Protein AF-A0A7C1SCT4-F1 (afdb_monomer_lite)

Radius of gyration: 17.45 Å; chains: 1; bounding box: 37×28×48 Å

Secondary structure (DSSP, 8-state):
----------S-HHHHHHHHHHTT-----EEEEEEEEE-PPTTS--GGGTT-EEEEEEEEEE-TT-TT---EEEEEEEEE-

pLDDT: mean 89.51, std 10.66, range [54.78, 97.69]

Foldseek 3Di:
DDDDDDDDDDPDPVVVVVVCVVVVHDDDWDKDKDKDWDADPPPDDGQVVVVKTWIKIWIWTGDPVDPDDDTDIDIDTDIDD

Structure (mmCIF, N/CA/C/O backbone):
data_AF-A0A7C1SCT4-F1
#
_entry.id   AF-A0A7C1SCT4-F1
#
loop_
_atom_site.group_PDB
_atom_site.id
_atom_site.type_symbol
_atom_site.label_atom_id
_atom_site.label_alt_id
_atom_site.label_comp_id
_atom_site.label_asym_id
_atom_site.label_entity_id
_atom_site.label_seq_id
_atom_site.pdbx_PDB_ins_code
_atom_site.Cartn_x
_atom_site.Cartn_y
_atom_site.Cartn_z
_atom_site.occupancy
_atom_site.B_iso_or_equiv
_atom_site.auth_seq_id
_atom_site.auth_comp_id
_atom_site.auth_asym_id
_atom_site.auth_atom_id
_atom_site.pdbx_PDB_model_num
ATOM 1 N N . MET A 1 1 ? -0.460 -18.486 -7.974 1.00 68.62 1 MET A N 1
ATOM 2 C CA . MET A 1 1 ? -1.195 -17.925 -6.819 1.00 68.62 1 MET A CA 1
ATOM 3 C C . MET A 1 1 ? -1.943 -16.710 -7.330 1.00 68.62 1 MET A C 1
ATOM 5 O O . MET A 1 1 ? -1.309 -15.889 -7.974 1.00 68.62 1 MET A O 1
ATOM 9 N N . ILE A 1 2 ? -3.261 -16.650 -7.145 1.00 79.31 2 ILE A N 1
ATOM 10 C CA . ILE A 1 2 ? -4.096 -15.530 -7.604 1.00 79.31 2 ILE A CA 1
ATOM 11 C C 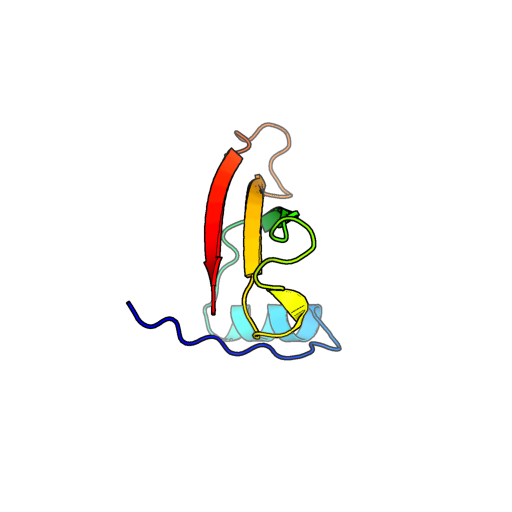. ILE A 1 2 ? -4.356 -14.635 -6.390 1.00 79.31 2 ILE A C 1
ATOM 13 O O . ILE A 1 2 ? -4.779 -15.131 -5.348 1.00 79.31 2 ILE A O 1
ATOM 17 N N . GLU A 1 3 ? -4.071 -13.344 -6.514 1.00 80.88 3 GLU A N 1
ATOM 18 C CA . GLU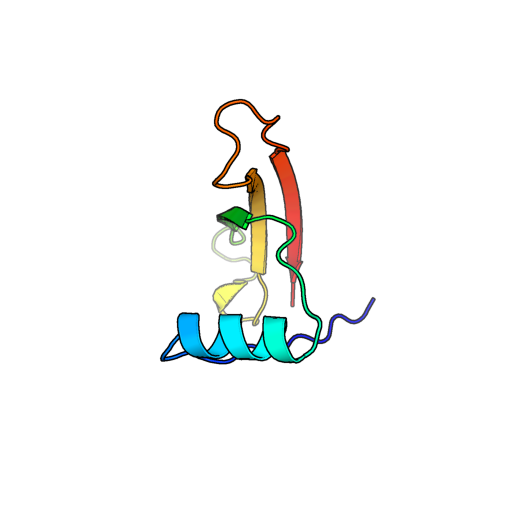 A 1 3 ? -4.399 -12.314 -5.525 1.00 80.88 3 GLU A CA 1
ATOM 19 C C . GLU A 1 3 ? -5.567 -11.496 -6.087 1.00 80.88 3 GLU A C 1
ATOM 21 O O . GLU A 1 3 ? -5.491 -11.020 -7.218 1.00 80.88 3 GLU A O 1
ATOM 26 N N . VAL A 1 4 ? -6.655 -11.360 -5.326 1.00 88.88 4 VAL A N 1
ATOM 27 C CA . VAL A 1 4 ? -7.803 -10.521 -5.698 1.00 88.88 4 VAL A CA 1
ATOM 28 C C . VAL A 1 4 ? -7.887 -9.381 -4.689 1.00 88.88 4 VAL A C 1
ATOM 30 O O . VAL A 1 4 ? -8.109 -9.620 -3.505 1.00 88.88 4 VAL A O 1
ATOM 33 N N . GLU A 1 5 ? -7.689 -8.149 -5.155 1.00 90.88 5 GLU A N 1
ATOM 34 C CA . GLU A 1 5 ? -7.665 -6.938 -4.328 1.00 90.88 5 GLU A CA 1
ATOM 35 C C . GLU A 1 5 ? -8.650 -5.897 -4.879 1.00 90.88 5 GLU A C 1
ATOM 37 O O . GLU A 1 5 ? -8.757 -5.712 -6.091 1.00 90.88 5 GLU A O 1
ATOM 42 N N . ILE A 1 6 ? -9.350 -5.189 -3.986 1.00 93.75 6 ILE A N 1
ATOM 43 C CA . ILE A 1 6 ? -10.240 -4.074 -4.335 1.00 93.75 6 ILE A CA 1
ATOM 44 C C . ILE A 1 6 ? -9.707 -2.805 -3.674 1.00 93.75 6 ILE A C 1
ATOM 46 O O . ILE A 1 6 ? -9.562 -2.743 -2.453 1.00 93.75 6 ILE A O 1
ATOM 50 N N . LYS A 1 7 ? -9.457 -1.768 -4.479 1.00 93.31 7 LYS A N 1
ATOM 51 C CA . LYS A 1 7 ? -9.071 -0.438 -3.994 1.00 93.31 7 LYS A CA 1
ATOM 52 C C . LYS A 1 7 ? -10.241 0.518 -4.132 1.00 93.31 7 LYS A C 1
ATOM 54 O O . LYS A 1 7 ? -10.784 0.689 -5.219 1.00 93.31 7 LYS A O 1
ATOM 59 N N . VAL A 1 8 ? -10.591 1.174 -3.032 1.00 95.69 8 VAL A N 1
ATOM 60 C CA . VAL A 1 8 ? -11.641 2.194 -2.991 1.00 95.69 8 VAL A CA 1
ATOM 61 C C . VAL A 1 8 ? -11.086 3.491 -2.422 1.00 95.69 8 VAL A C 1
ATOM 63 O O . VAL A 1 8 ? -10.278 3.487 -1.494 1.00 95.69 8 VAL A O 1
ATOM 66 N N . ARG A 1 9 ? -11.522 4.620 -2.982 1.00 96.06 9 ARG A N 1
ATOM 67 C CA . ARG A 1 9 ? -11.215 5.937 -2.423 1.00 96.06 9 ARG A CA 1
ATOM 68 C C . ARG A 1 9 ? -12.089 6.166 -1.193 1.00 96.06 9 ARG A C 1
ATOM 70 O O . ARG A 1 9 ? -13.310 6.099 -1.291 1.00 96.06 9 ARG A O 1
ATOM 77 N N . ILE A 1 10 ? -11.465 6.490 -0.065 1.00 96.44 10 ILE A N 1
ATOM 78 C CA . ILE A 1 10 ? -12.160 6.840 1.176 1.00 96.44 10 ILE A CA 1
ATOM 79 C C . ILE A 1 10 ? -12.109 8.358 1.350 1.00 96.44 10 ILE A C 1
ATOM 81 O O . ILE A 1 10 ? -11.028 8.943 1.370 1.00 96.44 10 ILE A O 1
ATOM 85 N N . SER A 1 11 ? -13.277 8.995 1.440 1.00 96.31 11 SER A N 1
ATOM 86 C CA . SER A 1 11 ? -13.401 10.437 1.689 1.00 96.31 11 SER A CA 1
ATOM 87 C C . SER A 1 11 ? -13.334 10.791 3.174 1.00 96.31 11 SER A C 1
ATOM 89 O O . SER A 1 11 ? -12.800 11.838 3.515 1.00 96.31 11 SER A O 1
ATOM 91 N N . ASP A 1 12 ? -13.855 9.916 4.040 1.00 97.12 12 ASP A N 1
ATOM 92 C CA . ASP A 1 12 ? -13.866 10.077 5.496 1.00 97.12 12 ASP A CA 1
ATOM 93 C C . ASP A 1 12 ? -13.296 8.812 6.167 1.00 97.12 12 ASP A C 1
ATOM 95 O O . ASP A 1 12 ? -14.008 7.813 6.329 1.00 97.12 12 ASP A O 1
ATOM 99 N N . PRO A 1 13 ? -11.996 8.812 6.509 1.00 94.62 13 PRO A N 1
ATOM 100 C CA . PRO A 1 13 ? -11.346 7.676 7.155 1.00 94.62 13 PRO A CA 1
ATOM 101 C C . PRO A 1 13 ? -11.919 7.329 8.533 1.00 94.62 13 PRO A C 1
ATOM 103 O O . PRO A 1 13 ? -11.945 6.151 8.891 1.00 94.62 13 PRO A O 1
ATOM 106 N N . GLU A 1 14 ? -12.400 8.316 9.289 1.00 95.06 14 GLU A N 1
ATOM 107 C CA . GLU A 1 14 ? -12.887 8.106 10.656 1.00 95.06 14 GLU A CA 1
ATOM 108 C C . GLU A 1 14 ? -14.267 7.452 10.655 1.00 95.06 14 GLU A C 1
ATOM 110 O O . GLU A 1 14 ? -14.503 6.501 11.405 1.00 95.06 14 GLU A O 1
ATOM 115 N N . LEU A 1 15 ? -15.148 7.854 9.734 1.00 96.69 15 LEU A N 1
ATOM 116 C CA . LEU A 1 15 ? -16.418 7.157 9.518 1.00 96.69 15 LEU A CA 1
ATOM 117 C C . LEU A 1 15 ? -16.199 5.678 9.169 1.00 96.69 15 LEU A C 1
ATOM 119 O O . LEU A 1 15 ? -16.907 4.804 9.671 1.00 96.69 15 LEU A O 1
ATOM 123 N N . ILE A 1 16 ? -15.226 5.385 8.302 1.00 95.88 16 ILE A N 1
ATOM 124 C CA . ILE A 1 16 ? -14.906 4.007 7.913 1.00 95.88 16 ILE A CA 1
ATOM 125 C C . ILE A 1 16 ? -14.319 3.221 9.088 1.00 95.88 16 ILE A C 1
ATOM 127 O O . ILE A 1 16 ? -14.731 2.082 9.313 1.00 95.88 16 ILE A O 1
ATOM 131 N N . ARG A 1 17 ? -13.419 3.824 9.873 1.00 93.81 17 ARG A N 1
ATOM 132 C CA . ARG A 1 17 ? -12.879 3.217 11.098 1.00 93.81 17 ARG A CA 1
ATOM 133 C C . ARG A 1 17 ? -14.002 2.819 12.058 1.00 93.81 17 ARG A C 1
ATOM 135 O O . ARG A 1 17 ? -14.046 1.667 12.482 1.00 93.81 17 ARG A O 1
ATOM 142 N N . LYS A 1 18 ? -14.954 3.722 12.308 1.00 96.00 18 LYS A N 1
ATOM 143 C CA . LYS A 1 18 ? -16.106 3.455 13.179 1.00 96.00 18 LYS A CA 1
ATOM 144 C C . LYS A 1 18 ? -16.962 2.292 12.673 1.00 96.00 18 LYS A C 1
ATOM 146 O O . LYS A 1 18 ? -17.320 1.416 13.449 1.00 96.00 18 LYS A O 1
ATOM 151 N N . LYS A 1 19 ? -17.240 2.234 11.365 1.00 96.31 19 LYS A N 1
ATOM 152 C CA . LYS A 1 19 ? -17.993 1.118 10.761 1.00 96.31 19 LYS A CA 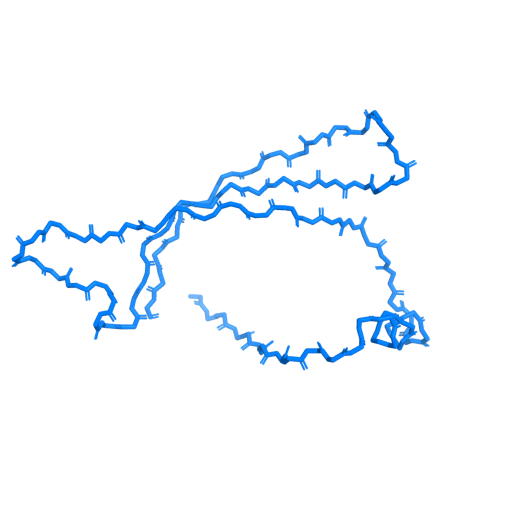1
ATOM 153 C C . LYS A 1 19 ? -17.290 -0.229 10.934 1.00 96.31 19 LYS A C 1
ATOM 155 O O . LYS A 1 19 ? -17.963 -1.238 11.141 1.00 96.31 19 LYS A O 1
ATOM 160 N N . PHE A 1 20 ? -15.957 -0.260 10.846 1.00 95.38 20 PHE A N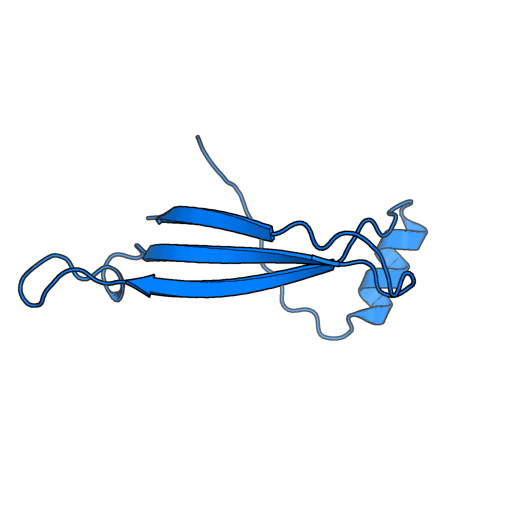 1
ATOM 161 C CA . PHE A 1 20 ? -15.196 -1.478 11.125 1.00 95.38 20 PHE A CA 1
ATOM 162 C C . PHE A 1 20 ? -15.359 -1.912 12.581 1.00 95.38 20 PHE A C 1
ATOM 164 O O . PHE A 1 20 ? -15.649 -3.080 12.816 1.00 95.38 20 PHE A O 1
ATOM 171 N N . GLU A 1 21 ? -15.233 -0.990 13.535 1.00 95.75 21 GLU A N 1
ATOM 172 C CA . GLU A 1 21 ? -15.413 -1.271 14.967 1.00 95.75 21 GLU A CA 1
ATOM 173 C C . GLU A 1 21 ? -16.838 -1.751 15.288 1.00 95.75 21 GLU A C 1
ATOM 175 O O . GLU A 1 21 ? -17.009 -2.772 15.952 1.00 95.75 21 GLU A O 1
ATOM 180 N N . GLU A 1 22 ? -17.863 -1.087 14.743 1.00 97.44 22 GLU A N 1
ATOM 181 C CA . GLU A 1 22 ? -19.278 -1.478 14.880 1.00 97.44 22 GLU A CA 1
ATOM 182 C C . GLU A 1 22 ? -19.562 -2.877 14.306 1.00 97.44 22 GLU A C 1
ATOM 184 O O . GLU A 1 22 ? -20.457 -3.575 14.779 1.00 97.44 22 GLU A O 1
ATOM 189 N N . SER A 1 23 ? -18.772 -3.314 13.322 1.00 97.31 23 SER A N 1
ATOM 190 C CA . SER A 1 23 ? -18.860 -4.652 12.720 1.00 97.31 23 SER A CA 1
ATOM 191 C C . SER A 1 23 ? -17.997 -5.705 13.437 1.00 97.31 23 SER A C 1
ATOM 193 O O . SER A 1 23 ? -17.848 -6.817 12.932 1.00 97.31 23 SER A O 1
ATOM 195 N N . GLY A 1 24 ? -17.397 -5.375 14.588 1.00 96.75 24 GLY A N 1
ATOM 196 C CA . GLY A 1 24 ? -16.523 -6.273 15.357 1.00 96.75 24 GLY A CA 1
ATOM 197 C C . GLY A 1 24 ? -15.060 -6.305 14.894 1.00 96.75 24 GLY A C 1
ATOM 198 O O . GLY A 1 24 ? -14.281 -7.144 15.349 1.00 96.75 24 GLY A O 1
ATOM 199 N N . GLY A 1 25 ? -14.664 -5.407 13.991 1.00 94.56 25 GLY A N 1
ATOM 200 C CA . GLY A 1 25 ? -13.274 -5.212 13.593 1.00 94.56 25 GLY A CA 1
ATOM 201 C C . GLY A 1 25 ? -12.436 -4.611 14.723 1.00 94.56 25 GLY A C 1
ATOM 202 O O . GLY A 1 25 ? -12.918 -3.814 15.522 1.00 94.56 25 GLY A O 1
ATOM 203 N N . SER A 1 26 ? -11.154 -4.974 14.784 1.00 92.12 26 SER A N 1
ATOM 204 C CA . SER A 1 26 ? -10.210 -4.449 15.777 1.00 92.12 26 SER A CA 1
ATOM 205 C C . SER A 1 26 ? -8.929 -3.953 15.117 1.00 92.12 26 SER A C 1
ATOM 207 O O . SER A 1 26 ? -8.411 -4.562 14.178 1.00 92.12 26 SER A O 1
ATOM 209 N N . PHE A 1 27 ? -8.398 -2.836 15.617 1.00 90.00 27 PHE A N 1
ATOM 210 C CA . PHE A 1 27 ? -7.107 -2.327 15.168 1.00 90.00 27 PHE A CA 1
ATOM 211 C C . PHE A 1 27 ? -5.975 -3.267 15.601 1.00 90.00 27 PHE A C 1
ATOM 213 O O . PHE A 1 27 ? -5.842 -3.592 16.780 1.00 90.00 27 PHE A O 1
ATOM 220 N N . GLN A 1 28 ? -5.126 -3.663 14.651 1.00 89.25 28 GLN A N 1
ATOM 221 C CA . GLN A 1 28 ? -3.991 -4.552 14.912 1.00 89.25 28 GLN A CA 1
ATOM 222 C C . GLN A 1 28 ? -2.674 -3.775 15.019 1.00 89.25 28 GLN A C 1
ATOM 224 O O . GLN A 1 28 ? -1.993 -3.818 16.051 1.00 89.25 28 GLN A O 1
ATOM 229 N N . PHE A 1 29 ? -2.318 -3.059 13.954 1.00 89.06 29 PHE A N 1
ATOM 230 C CA . PHE A 1 29 ? -1.101 -2.263 13.824 1.00 89.06 29 PHE A CA 1
ATOM 231 C C . PHE A 1 29 ? -1.201 -1.352 12.594 1.00 89.06 29 PHE A C 1
ATOM 233 O O . PHE A 1 29 ? -2.090 -1.509 11.756 1.00 89.06 29 PHE A O 1
ATOM 240 N N . SER A 1 30 ? -0.253 -0.426 12.476 1.00 90.38 30 SER A N 1
ATOM 241 C CA . SER A 1 30 ? -0.046 0.396 11.286 1.00 90.38 30 SER A CA 1
ATOM 242 C C . SER A 1 30 ? 1.208 -0.055 10.539 1.00 90.38 30 SER A C 1
ATOM 244 O O . SER A 1 30 ? 2.172 -0.526 11.145 1.00 90.38 30 SER A O 1
ATOM 246 N N . LEU A 1 31 ? 1.206 0.116 9.218 1.00 92.81 31 LEU A N 1
ATOM 247 C CA . LEU A 1 31 ? 2.353 -0.150 8.354 1.00 92.81 31 LEU A CA 1
ATOM 248 C C . LEU A 1 31 ? 2.785 1.139 7.657 1.00 92.81 31 LEU A C 1
ATOM 250 O O . LEU A 1 31 ? 1.957 1.851 7.094 1.00 92.81 31 LEU A O 1
ATOM 254 N N . LEU A 1 32 ? 4.087 1.409 7.660 1.00 94.06 32 LEU A N 1
ATOM 255 C CA . LEU A 1 32 ? 4.716 2.381 6.773 1.00 94.06 32 LEU A CA 1
ATOM 256 C C . LEU A 1 32 ? 5.434 1.618 5.659 1.00 94.06 32 LEU A C 1
ATOM 258 O O . LEU A 1 32 ? 6.332 0.816 5.932 1.00 94.06 32 LEU A O 1
ATOM 262 N N . HIS A 1 33 ? 5.031 1.862 4.415 1.00 96.12 33 HIS A N 1
ATOM 263 C CA . HIS A 1 33 ? 5.635 1.254 3.235 1.00 96.12 33 HIS A CA 1
ATOM 264 C C . HIS A 1 33 ? 6.431 2.282 2.439 1.00 96.12 33 HIS A C 1
ATOM 266 O O . HIS A 1 33 ? 5.918 3.348 2.109 1.00 96.12 33 HIS A O 1
ATOM 272 N N . GLU A 1 34 ? 7.661 1.920 2.095 1.00 97.25 34 GLU A N 1
ATOM 273 C CA . GLU A 1 34 ? 8.507 2.645 1.153 1.00 97.25 34 GLU A CA 1
ATOM 274 C C . GLU A 1 34 ? 8.785 1.721 -0.035 1.00 97.25 34 GLU A C 1
ATOM 276 O O . GLU A 1 34 ? 9.350 0.637 0.137 1.00 97.25 34 GLU A O 1
ATOM 281 N N . ASP A 1 35 ? 8.344 2.134 -1.224 1.00 97.06 35 ASP A N 1
ATOM 282 C CA . ASP A 1 35 ? 8.471 1.361 -2.457 1.00 97.06 35 ASP A CA 1
ATOM 283 C C . ASP A 1 35 ? 9.494 2.002 -3.387 1.00 97.06 35 ASP A C 1
ATOM 285 O O . ASP A 1 35 ? 9.344 3.154 -3.790 1.00 97.06 35 ASP A O 1
ATOM 289 N N . THR A 1 36 ? 10.492 1.222 -3.793 1.00 97.31 36 THR A N 1
ATOM 290 C CA . THR A 1 36 ? 11.387 1.578 -4.897 1.00 97.31 36 THR A CA 1
ATOM 291 C C . THR A 1 36 ? 11.006 0.765 -6.126 1.00 97.31 36 THR A C 1
ATOM 293 O O . THR A 1 36 ? 11.073 -0.466 -6.096 1.00 97.31 36 THR A O 1
ATOM 296 N N . TYR A 1 37 ? 10.599 1.450 -7.195 1.00 95.69 37 TYR A N 1
ATOM 297 C CA . TYR A 1 37 ? 10.245 0.836 -8.474 1.00 95.69 37 TYR A CA 1
ATOM 298 C C . TYR A 1 37 ? 11.451 0.809 -9.404 1.00 95.69 37 TYR A C 1
ATOM 300 O O . TYR A 1 37 ? 12.203 1.779 -9.498 1.00 95.69 37 TYR A O 1
ATOM 308 N N . PHE A 1 38 ? 11.601 -0.297 -10.120 1.00 95.31 38 PHE A N 1
ATOM 309 C CA . PHE A 1 38 ? 12.660 -0.500 -11.094 1.00 95.31 38 PHE A CA 1
ATOM 310 C C . PHE A 1 38 ? 12.053 -0.781 -12.459 1.00 95.31 38 PHE A C 1
ATOM 312 O O . PHE A 1 38 ? 10.991 -1.390 -12.573 1.00 95.31 38 PHE A O 1
ATOM 319 N N . ASN A 1 39 ? 12.766 -0.360 -13.495 1.00 95.19 39 ASN A N 1
ATOM 320 C CA . ASN A 1 39 ? 12.472 -0.722 -14.870 1.00 95.19 39 ASN A CA 1
ATOM 321 C C . ASN A 1 39 ? 13.674 -1.451 -15.466 1.00 95.19 39 ASN A C 1
ATOM 323 O O . ASN A 1 39 ? 14.790 -1.334 -14.949 1.00 95.19 39 ASN A O 1
ATOM 327 N N . MET A 1 40 ? 13.461 -2.190 -16.549 1.00 93.38 40 MET A N 1
ATOM 328 C CA . MET A 1 40 ? 14.589 -2.764 -17.273 1.00 93.38 40 MET A CA 1
ATOM 329 C C . MET A 1 40 ? 15.421 -1.661 -17.949 1.00 93.38 40 MET A C 1
ATOM 331 O O . MET A 1 40 ? 14.922 -0.556 -18.197 1.00 93.38 40 MET A O 1
ATOM 335 N N . PRO A 1 41 ? 16.689 -1.956 -18.284 1.00 94.50 41 PRO A N 1
ATOM 336 C CA . PRO A 1 41 ? 17.514 -1.081 -19.104 1.00 94.50 41 PRO A CA 1
ATOM 337 C C . PRO A 1 41 ? 16.826 -0.629 -20.397 1.00 94.50 41 PRO A C 1
ATOM 339 O O . PRO A 1 41 ? 16.002 -1.335 -20.984 1.00 94.50 41 PRO A O 1
ATOM 342 N N . LYS A 1 42 ? 17.214 0.554 -20.879 1.00 92.50 42 LYS A N 1
ATOM 343 C CA . LYS A 1 42 ? 16.691 1.125 -22.125 1.00 92.50 42 LYS A CA 1
ATOM 344 C C . LYS A 1 42 ? 16.899 0.155 -23.296 1.00 92.50 42 LY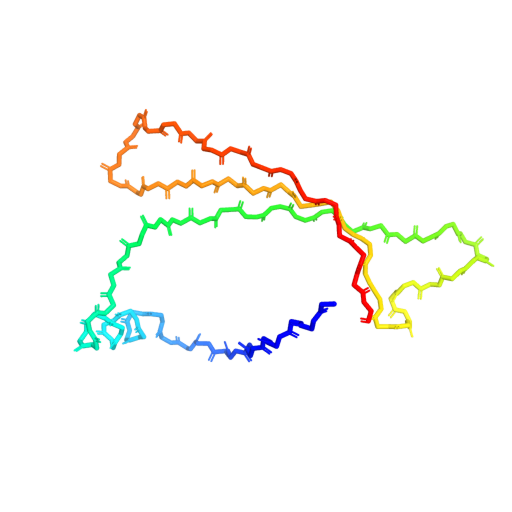S A C 1
ATOM 346 O O . LYS A 1 42 ? 17.997 -0.356 -23.487 1.00 92.50 42 LYS A O 1
ATOM 351 N N . GLY A 1 43 ? 15.852 -0.050 -24.095 1.00 91.69 43 GLY A N 1
ATOM 352 C CA . GLY A 1 43 ? 15.855 -0.983 -25.230 1.00 91.69 43 GLY A CA 1
ATOM 353 C C . GLY A 1 43 ? 15.355 -2.390 -24.889 1.00 91.69 43 GLY A C 1
ATOM 354 O O . GLY A 1 43 ? 15.168 -3.195 -25.795 1.00 91.69 43 GLY A O 1
ATOM 355 N N . LEU A 1 44 ? 15.096 -2.674 -23.609 1.00 93.19 44 LEU A N 1
ATOM 356 C CA . LEU A 1 44 ? 14.422 -3.888 -23.151 1.00 93.19 44 LEU A CA 1
ATOM 357 C C . LEU A 1 44 ? 12.959 -3.591 -22.774 1.00 93.19 44 LEU A C 1
ATOM 359 O O . LEU A 1 44 ? 12.425 -2.519 -23.065 1.00 93.19 44 LEU A O 1
ATOM 363 N N . ARG A 1 45 ? 12.294 -4.570 -22.149 1.00 90.62 45 ARG A N 1
ATOM 364 C CA . ARG A 1 45 ? 10.885 -4.489 -21.744 1.00 90.62 45 ARG A CA 1
ATOM 365 C C . ARG A 1 45 ? 10.630 -3.295 -20.821 1.00 90.62 45 ARG A C 1
ATOM 367 O O . ARG A 1 45 ? 11.273 -3.170 -19.790 1.00 90.62 45 ARG A O 1
ATOM 374 N N . ASN A 1 46 ? 9.643 -2.470 -21.146 1.00 91.75 46 ASN A N 1
ATOM 375 C CA . ASN A 1 46 ? 9.236 -1.362 -20.290 1.00 91.75 46 ASN A CA 1
ATOM 376 C C . ASN A 1 46 ? 8.039 -1.767 -19.420 1.00 91.75 46 ASN A C 1
ATOM 378 O O . ASN A 1 46 ? 6.917 -1.795 -19.922 1.00 91.75 46 ASN A O 1
ATOM 382 N N . PHE A 1 47 ? 8.268 -2.012 -18.128 1.00 92.62 47 PHE A N 1
ATOM 383 C CA . PHE A 1 47 ? 7.217 -2.452 -17.201 1.00 92.62 47 PHE A CA 1
ATOM 384 C C . PHE A 1 47 ? 6.050 -1.460 -17.095 1.00 92.62 47 PHE A C 1
ATOM 386 O O . PHE A 1 47 ? 4.895 -1.861 -17.023 1.00 92.62 47 PHE A O 1
ATOM 393 N N . ALA A 1 48 ? 6.328 -0.158 -17.214 1.00 88.25 48 ALA A N 1
ATOM 394 C CA . ALA A 1 48 ? 5.294 0.878 -17.175 1.00 88.25 48 ALA A CA 1
ATOM 395 C C . ALA A 1 48 ? 4.327 0.835 -18.374 1.00 88.25 48 ALA A C 1
ATOM 397 O O . ALA A 1 48 ? 3.279 1.471 -18.332 1.00 88.25 48 ALA A O 1
ATOM 398 N N . MET A 1 49 ? 4.687 0.133 -19.453 1.00 92.38 49 MET A N 1
ATOM 399 C CA . MET A 1 49 ? 3.850 -0.018 -20.649 1.00 92.38 49 MET A CA 1
ATOM 400 C C . MET A 1 49 ? 3.126 -1.363 -20.708 1.00 92.38 49 MET A C 1
ATOM 402 O O . MET A 1 49 ? 2.242 -1.529 -21.543 1.00 92.38 49 MET A O 1
ATOM 406 N N . THR A 1 50 ? 3.516 -2.324 -19.873 1.00 88.88 50 THR A N 1
ATOM 407 C CA . THR A 1 50 ? 3.021 -3.706 -19.908 1.00 88.88 50 THR A CA 1
ATOM 408 C C . THR A 1 50 ? 2.140 -4.053 -18.711 1.00 88.88 50 THR A C 1
ATOM 410 O O . THR A 1 50 ? 1.862 -5.226 -18.503 1.00 88.88 50 THR A O 1
ATOM 413 N N . ASP A 1 51 ? 1.700 -3.046 -17.945 1.00 86.00 51 ASP A N 1
ATOM 414 C CA . ASP A 1 51 ? 0.967 -3.211 -16.676 1.00 86.00 51 ASP A CA 1
ATOM 415 C C . ASP A 1 51 ? 1.730 -4.079 -15.650 1.00 86.00 51 ASP A C 1
ATOM 417 O O . ASP A 1 51 ? 1.163 -4.678 -14.741 1.00 86.00 51 ASP A O 1
ATOM 421 N N . GLU A 1 52 ? 3.060 -4.124 -15.787 1.00 90.69 52 GLU A N 1
ATOM 422 C CA . GLU A 1 52 ? 3.964 -4.839 -14.894 1.00 90.69 52 GLU A CA 1
ATOM 423 C C . GLU A 1 52 ? 4.643 -3.870 -13.911 1.00 90.69 52 GLU A C 1
ATOM 425 O O . GLU A 1 52 ? 4.783 -2.667 -14.146 1.00 90.69 52 GLU A O 1
ATOM 430 N N . ALA A 1 53 ? 5.145 -4.398 -12.797 1.00 93.06 53 ALA A N 1
ATOM 431 C CA . ALA A 1 53 ? 5.961 -3.645 -11.855 1.00 93.06 53 ALA A CA 1
ATOM 432 C C . ALA A 1 53 ? 6.967 -4.543 -11.131 1.00 93.06 53 ALA A C 1
ATOM 434 O O . ALA A 1 53 ? 6.582 -5.476 -10.423 1.00 93.06 53 ALA A O 1
ATOM 435 N N . LEU A 1 54 ? 8.252 -4.190 -11.224 1.00 94.75 54 LEU A N 1
ATOM 436 C CA . LEU A 1 54 ? 9.304 -4.698 -10.347 1.00 94.75 54 LEU A CA 1
ATOM 437 C C . LEU A 1 54 ? 9.542 -3.691 -9.219 1.00 94.75 54 LEU A C 1
ATOM 439 O O . LEU A 1 54 ? 9.884 -2.535 -9.479 1.00 94.75 54 LEU A O 1
ATOM 443 N N . ARG A 1 55 ? 9.389 -4.117 -7.964 1.00 95.88 55 ARG A N 1
ATOM 444 C CA . ARG A 1 55 ? 9.628 -3.250 -6.803 1.00 95.88 55 ARG A CA 1
ATOM 445 C C . ARG A 1 55 ? 10.354 -3.945 -5.661 1.00 95.88 55 ARG A C 1
ATOM 447 O O . ARG A 1 55 ? 10.127 -5.127 -5.397 1.00 95.88 55 ARG A O 1
ATOM 454 N N . LEU A 1 56 ? 11.142 -3.159 -4.932 1.00 97.69 56 LEU A N 1
ATOM 455 C CA . LEU A 1 56 ? 11.603 -3.471 -3.582 1.00 97.69 56 LEU A CA 1
ATOM 456 C C . LEU A 1 56 ? 10.776 -2.643 -2.592 1.00 97.69 56 LEU A C 1
ATOM 458 O O . LEU A 1 56 ? 10.802 -1.415 -2.642 1.00 97.69 56 LEU A O 1
ATOM 462 N N . ARG A 1 57 ? 10.044 -3.313 -1.701 1.00 97.50 57 ARG A N 1
ATOM 463 C CA . ARG A 1 57 ? 9.248 -2.681 -0.642 1.00 97.50 57 ARG A CA 1
ATOM 464 C C . ARG A 1 57 ? 9.917 -2.874 0.707 1.00 97.50 57 ARG A C 1
ATOM 466 O O . ARG A 1 57 ? 10.111 -4.012 1.132 1.00 97.50 57 ARG A O 1
ATOM 473 N N . LYS A 1 58 ? 10.164 -1.781 1.422 1.00 97.50 58 LYS A N 1
ATOM 474 C CA . LYS A 1 58 ? 10.461 -1.783 2.858 1.00 97.50 58 LYS A CA 1
ATOM 475 C C . LYS A 1 58 ? 9.166 -1.551 3.627 1.00 97.50 58 LYS A C 1
ATOM 477 O O . LYS A 1 58 ? 8.439 -0.600 3.361 1.00 97.50 58 LYS A O 1
ATOM 482 N N . SER A 1 59 ? 8.865 -2.423 4.580 1.00 96.50 59 SER A N 1
ATOM 483 C CA . SER A 1 59 ? 7.658 -2.367 5.402 1.00 96.50 59 SER A CA 1
ATOM 484 C C . SER A 1 59 ? 8.022 -2.266 6.871 1.00 96.50 59 SER A C 1
ATOM 486 O O . SER A 1 59 ? 8.651 -3.181 7.401 1.00 96.50 59 SER A O 1
ATOM 488 N N . VAL A 1 60 ? 7.587 -1.196 7.529 1.00 94.88 60 VAL A N 1
ATOM 489 C CA . VAL A 1 60 ? 7.806 -0.967 8.960 1.00 94.88 60 VAL A CA 1
ATOM 490 C C . VAL A 1 60 ? 6.474 -1.042 9.692 1.00 94.88 60 VAL A C 1
ATOM 492 O O . VAL A 1 60 ? 5.590 -0.222 9.459 1.00 94.88 60 VAL A O 1
ATOM 495 N N . GLU A 1 61 ? 6.340 -2.020 10.579 1.00 93.06 61 GLU A N 1
ATOM 496 C CA . GLU A 1 61 ? 5.188 -2.140 11.473 1.00 93.06 61 GLU A CA 1
ATOM 497 C C . GLU A 1 61 ? 5.361 -1.263 12.716 1.00 93.06 61 GLU A C 1
ATOM 499 O O . GLU A 1 61 ? 6.437 -1.243 13.324 1.00 93.06 61 GLU A O 1
ATOM 504 N N . PHE A 1 62 ? 4.307 -0.538 13.098 1.00 87.75 62 PHE A N 1
ATOM 505 C CA . PHE A 1 62 ? 4.292 0.297 14.297 1.00 87.75 62 PHE A CA 1
ATOM 506 C C . PHE A 1 62 ? 2.910 0.347 14.965 1.00 87.75 62 PHE A C 1
ATOM 508 O O . PHE A 1 62 ? 1.872 0.229 14.311 1.00 87.75 62 PHE A O 1
ATOM 515 N N . LYS A 1 63 ? 2.896 0.554 16.288 1.00 85.19 63 LYS A N 1
ATOM 516 C CA . LYS A 1 63 ? 1.683 0.806 17.082 1.00 85.19 63 LYS A CA 1
ATOM 517 C C . LYS A 1 63 ? 1.765 2.206 17.705 1.00 85.19 63 LYS A C 1
ATOM 519 O O . LYS A 1 63 ? 2.749 2.471 18.393 1.00 85.19 63 LYS A O 1
ATOM 524 N N . PRO A 1 64 ? 0.771 3.091 17.500 1.00 71.38 64 PRO A N 1
ATOM 525 C CA . PRO A 1 64 ? 0.836 4.481 17.968 1.00 71.38 64 PRO A CA 1
ATOM 526 C C . PRO A 1 64 ? 0.972 4.640 19.490 1.00 71.38 64 PRO A C 1
ATOM 528 O O . PRO A 1 64 ? 1.567 5.602 19.952 1.00 71.38 64 PRO A O 1
ATOM 531 N N . SER A 1 65 ? 0.438 3.698 20.272 1.00 69.81 65 SER A N 1
ATOM 532 C CA . SER A 1 65 ? 0.331 3.791 21.734 1.00 69.81 65 SER A CA 1
ATOM 533 C C . SER A 1 65 ? 1.565 3.315 22.510 1.00 69.81 65 SER A C 1
ATOM 535 O O . SER A 1 65 ? 1.506 3.202 23.730 1.00 69.81 65 SER A O 1
ATOM 537 N N . ASN A 1 66 ? 2.665 2.977 21.832 1.00 58.59 66 ASN A N 1
ATOM 538 C CA . ASN A 1 66 ? 3.744 2.207 22.442 1.00 58.59 66 ASN A CA 1
ATOM 539 C C . ASN A 1 66 ? 5.121 2.684 21.940 1.00 58.59 66 ASN A C 1
ATOM 541 O O . ASN A 1 66 ? 5.706 2.119 21.015 1.00 58.59 66 ASN A O 1
ATOM 545 N N . GLU A 1 67 ? 5.648 3.738 22.572 1.00 54.78 67 GLU A N 1
ATOM 546 C CA . GLU A 1 67 ? 6.865 4.474 22.169 1.00 54.78 67 GLU A CA 1
ATOM 547 C C . GLU A 1 67 ? 8.160 3.635 22.128 1.00 54.78 67 GLU A C 1
ATOM 549 O O . GLU A 1 67 ? 9.169 4.079 21.581 1.00 54.78 67 GLU A O 1
ATOM 554 N N . LYS A 1 68 ? 8.150 2.405 22.659 1.00 54.91 68 LYS A N 1
ATOM 555 C CA . LYS A 1 68 ? 9.323 1.511 22.726 1.00 54.91 68 LYS A CA 1
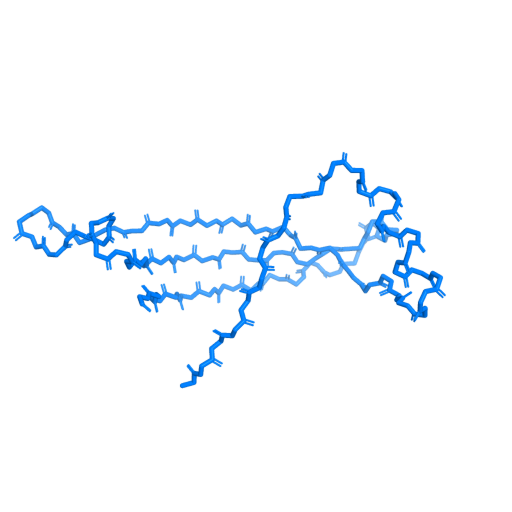ATOM 556 C C . LYS A 1 68 ? 9.148 0.159 22.030 1.00 54.91 68 LYS A C 1
ATOM 558 O O . LYS A 1 68 ? 9.978 -0.729 22.212 1.00 54.91 68 LYS A O 1
ATOM 563 N N . VAL A 1 69 ? 8.081 -0.045 21.257 1.00 57.97 69 VAL A N 1
ATOM 564 C CA . VAL A 1 69 ? 7.803 -1.374 20.694 1.00 57.97 69 VAL A CA 1
ATOM 565 C C . VAL A 1 69 ? 8.618 -1.632 19.430 1.00 57.97 69 VAL A C 1
ATOM 567 O O . VAL A 1 69 ? 8.612 -0.838 18.491 1.00 57.97 69 VAL A O 1
ATOM 570 N N . ASN A 1 70 ? 9.318 -2.772 19.451 1.00 56.69 70 ASN A N 1
ATOM 571 C CA . ASN A 1 70 ? 10.053 -3.400 18.357 1.00 56.69 70 ASN A CA 1
ATOM 572 C C . ASN A 1 70 ? 9.446 -3.079 16.985 1.00 56.69 70 ASN A C 1
ATOM 574 O O . ASN A 1 70 ? 8.408 -3.622 16.608 1.00 56.69 70 ASN A O 1
ATOM 578 N N . ARG A 1 71 ? 10.119 -2.212 16.223 1.00 73.69 71 ARG A N 1
ATOM 579 C CA . ARG A 1 71 ? 9.772 -1.955 14.824 1.00 73.69 71 ARG A CA 1
ATOM 580 C C . ARG A 1 71 ? 10.135 -3.196 14.025 1.00 73.69 71 ARG A C 1
ATOM 582 O O . ARG A 1 71 ? 11.313 -3.440 13.763 1.00 73.69 71 ARG A O 1
ATOM 589 N N . LYS A 1 72 ? 9.140 -3.993 13.642 1.00 86.94 72 LYS A N 1
ATOM 590 C CA . LYS A 1 72 ? 9.368 -5.112 12.729 1.00 86.94 72 LYS A CA 1
ATOM 591 C C . LYS A 1 72 ? 9.561 -4.543 11.327 1.00 86.94 72 LYS A C 1
ATOM 593 O O . LYS A 1 72 ? 8.641 -3.951 10.763 1.00 86.94 72 LYS A O 1
ATOM 598 N N . ILE A 1 73 ? 10.767 -4.700 10.787 1.00 93.94 73 ILE A N 1
ATOM 599 C CA . ILE A 1 73 ? 11.107 -4.278 9.428 1.00 93.94 73 ILE A CA 1
ATOM 600 C C . ILE A 1 73 ? 11.167 -5.521 8.550 1.00 93.94 73 ILE A C 1
ATOM 602 O O . ILE A 1 73 ? 11.898 -6.458 8.855 1.00 93.94 73 ILE A O 1
ATOM 606 N N . ASN A 1 74 ? 10.412 -5.516 7.455 1.00 96.12 74 ASN A N 1
ATOM 607 C CA . ASN A 1 74 ? 10.453 -6.567 6.443 1.00 96.12 74 ASN A CA 1
ATOM 608 C C . ASN A 1 74 ? 10.754 -5.953 5.074 1.00 96.12 74 ASN A C 1
ATOM 610 O O . ASN A 1 74 ? 10.331 -4.828 4.791 1.00 96.12 74 ASN A O 1
ATOM 614 N N . TYR A 1 75 ? 11.445 -6.711 4.227 1.00 96.69 75 TYR A N 1
ATOM 615 C CA . TYR A 1 75 ? 11.728 -6.342 2.844 1.00 96.69 75 TYR A CA 1
ATOM 616 C C . TYR A 1 75 ? 11.079 -7.351 1.905 1.00 96.69 75 TYR A C 1
ATOM 618 O O . TYR A 1 75 ? 11.174 -8.556 2.130 1.00 96.69 75 TYR A O 1
ATOM 626 N N . TYR A 1 76 ? 10.437 -6.855 0.853 1.00 95.31 76 TYR A N 1
ATOM 627 C CA . TYR A 1 76 ? 9.758 -7.679 -0.140 1.00 95.31 76 TYR A CA 1
ATOM 628 C C . TYR A 1 76 ? 10.229 -7.294 -1.537 1.00 95.31 76 TYR A C 1
ATOM 630 O O . TYR A 1 76 ? 10.096 -6.138 -1.938 1.00 95.31 76 TYR A O 1
ATOM 638 N N . LEU A 1 77 ? 10.749 -8.268 -2.282 1.00 95.56 77 LEU A N 1
ATOM 639 C CA . LEU A 1 77 ? 10.948 -8.146 -3.721 1.00 95.56 77 LEU A CA 1
ATOM 640 C C . LEU A 1 77 ? 9.689 -8.665 -4.416 1.00 95.56 77 LEU A C 1
ATOM 642 O O . LEU A 1 77 ? 9.231 -9.770 -4.127 1.00 95.56 77 LEU A O 1
ATOM 646 N N . THR A 1 78 ? 9.097 -7.872 -5.302 1.00 90.81 78 THR A N 1
ATOM 647 C CA . THR A 1 78 ? 7.877 -8.261 -6.018 1.00 90.81 78 THR A CA 1
ATOM 648 C C . THR A 1 78 ? 8.005 -7.928 -7.494 1.00 90.81 78 THR A C 1
ATOM 650 O O . THR A 1 78 ? 8.400 -6.816 -7.831 1.00 90.81 78 THR A O 1
ATOM 653 N N . CYS A 1 79 ? 7.616 -8.870 -8.351 1.00 87.69 79 CYS A N 1
ATOM 654 C CA . CYS A 1 79 ? 7.307 -8.630 -9.756 1.00 87.69 79 CYS A CA 1
ATOM 655 C C . CYS A 1 79 ? 5.814 -8.932 -9.949 1.00 87.69 79 CYS A C 1
ATOM 657 O O . CYS A 1 79 ? 5.401 -10.065 -9.697 1.00 87.69 79 CYS A O 1
ATOM 659 N N . LYS A 1 80 ? 5.006 -7.922 -10.287 1.00 81.75 80 LYS A N 1
ATOM 660 C CA . LYS A 1 80 ? 3.575 -8.074 -10.614 1.00 81.75 80 LYS A CA 1
ATOM 661 C C . LYS A 1 80 ? 3.356 -7.768 -12.096 1.00 81.75 80 LYS A C 1
ATOM 663 O O . LYS A 1 80 ? 4.125 -6.987 -12.648 1.00 81.75 80 LYS A O 1
ATOM 668 N N . GLY A 1 81 ? 2.335 -8.375 -12.685 1.00 73.06 81 GLY A N 1
ATOM 669 C CA . GLY A 1 81 ? 1.850 -8.214 -14.055 1.00 73.06 81 GLY A CA 1
ATOM 670 C C . GLY A 1 81 ? 0.548 -8.977 -14.226 1.00 73.06 81 GLY A C 1
ATOM 671 O O . GLY A 1 81 ? 0.179 -9.693 -13.260 1.00 73.06 81 GLY A O 1
#

Sequence (81 aa):
MIEVEIKVRISDPELIRKKFEESGGSFQFSLLHEDTYFNMPKGLRNFAMTDEALRLRKSVEFKPSNEKVNRKINYYLTCKG